Protein AF-A0A936QA37-F1 (afdb_monomer)

Mean predicted aligned error: 4.77 Å

Sequence (65 aa):
MVETPVVFWRARRTNPISEWYAKLCDGLMRIPGWTVYWRGLDPASIPAAIGWAADQPVDIARDED

Nearest PDB structures (foldseek):
  3s6g-assembly3_Y  TM=9.356E-01  e=7.959E-05  Maricaulis maris MCS10
  4k30-assembly2_X  TM=9.409E-01  e=2.973E-04  Homo sapiens
  3s6h-assembly2_B  TM=9.182E-01  e=2.439E-04  Maricaulis maris MCS10
  4nex-assembly1_A  TM=9.285E-01  e=5.054E-03  Xylella fastidiosa Temecula1
  4nf1-assembly3_F  TM=9.573E-01  e=7.026E-03  Xylella fastidiosa Temecula1

Structure (mmCIF, N/CA/C/O backbone):
data_AF-A0A936QA37-F1
#
_entry.id   AF-A0A936QA37-F1
#
loop_
_atom_site.group_PDB
_atom_site.id
_atom_site.type_symbol
_atom_site.label_atom_id
_atom_site.label_alt_id
_atom_site.label_comp_id
_atom_site.label_asym_id
_atom_site.label_entity_id
_atom_site.label_seq_id
_atom_site.pdbx_PDB_ins_code
_atom_site.Cartn_x
_atom_site.Cartn_y
_atom_site.Cartn_z
_atom_site.occupancy
_atom_site.B_iso_or_equiv
_atom_site.auth_seq_id
_atom_site.auth_comp_id
_atom_site.auth_asym_id
_atom_site.auth_atom_id
_atom_site.pdbx_PDB_model_num
ATOM 1 N N . MET A 1 1 ? -13.565 17.902 11.924 1.00 50.09 1 MET A N 1
ATOM 2 C CA . MET A 1 1 ? -12.906 16.593 12.114 1.00 50.09 1 MET A CA 1
ATOM 3 C C . MET A 1 1 ? -12.100 16.349 10.855 1.00 50.09 1 MET A C 1
ATOM 5 O O . MET A 1 1 ? -12.681 16.461 9.787 1.00 50.09 1 MET A O 1
ATOM 9 N N . VAL A 1 2 ? -10.780 16.181 10.951 1.00 55.44 2 VAL A N 1
ATOM 10 C CA . VAL A 1 2 ? -9.964 15.876 9.765 1.00 55.44 2 VAL A CA 1
ATOM 11 C C . VAL A 1 2 ? -10.187 14.402 9.461 1.00 55.44 2 VAL A C 1
ATOM 13 O O . VAL A 1 2 ? -9.904 13.556 10.303 1.00 55.44 2 VAL A O 1
ATOM 16 N N . GLU A 1 3 ? -10.777 14.115 8.309 1.00 67.50 3 GLU A N 1
ATOM 17 C CA . GLU A 1 3 ? -10.969 12.752 7.828 1.00 67.50 3 GLU A CA 1
ATOM 18 C C . GLU A 1 3 ? -9.586 12.156 7.537 1.00 67.50 3 GLU A C 1
ATOM 20 O O . GLU A 1 3 ? -8.811 12.730 6.768 1.00 67.50 3 GLU A O 1
ATOM 25 N N . THR A 1 4 ? -9.226 11.057 8.201 1.00 69.50 4 THR A N 1
ATOM 26 C CA . THR A 1 4 ? -7.974 10.360 7.893 1.00 69.50 4 THR A CA 1
ATOM 27 C C . THR A 1 4 ? -8.190 9.594 6.591 1.00 69.50 4 THR A C 1
ATOM 29 O O . THR A 1 4 ? -9.038 8.702 6.571 1.00 69.50 4 THR A O 1
ATOM 32 N N . PRO A 1 5 ? -7.465 9.908 5.504 1.00 84.31 5 PRO A N 1
ATOM 33 C CA . PRO A 1 5 ? -7.674 9.229 4.236 1.00 84.31 5 PRO A CA 1
ATOM 34 C C . PRO A 1 5 ? -7.328 7.744 4.373 1.00 84.31 5 PRO A C 1
ATOM 36 O O . PRO A 1 5 ? -6.237 7.391 4.830 1.00 84.31 5 PRO A O 1
ATOM 39 N N . VAL A 1 6 ? -8.262 6.889 3.959 1.00 93.75 6 VAL A N 1
ATOM 40 C CA . VAL A 1 6 ? -8.047 5.445 3.842 1.00 93.75 6 VAL A CA 1
ATOM 41 C C . VAL A 1 6 ? -7.425 5.175 2.481 1.00 93.75 6 VAL A C 1
ATOM 43 O O . VAL A 1 6 ? -8.035 5.444 1.446 1.00 93.75 6 VAL A O 1
ATOM 46 N N . VAL A 1 7 ? -6.193 4.675 2.470 1.00 96.06 7 VAL A N 1
ATOM 47 C CA . VAL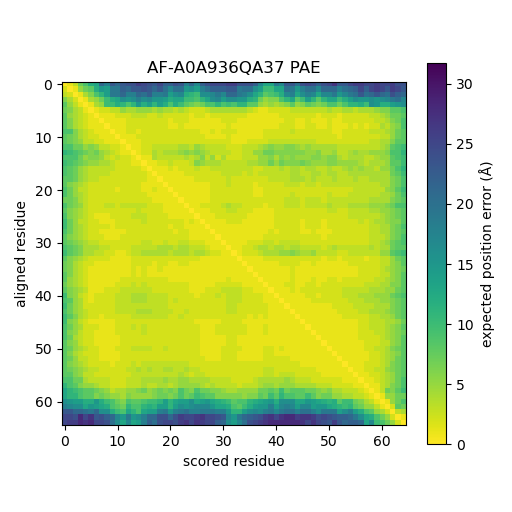 A 1 7 ? -5.436 4.452 1.234 1.00 96.06 7 VAL A CA 1
ATOM 48 C C . VAL A 1 7 ? -4.498 3.264 1.378 1.00 96.06 7 VAL A C 1
ATOM 50 O O . VAL A 1 7 ? -3.929 3.018 2.441 1.00 96.06 7 VAL A O 1
ATOM 53 N N . PHE A 1 8 ? -4.301 2.542 0.280 1.00 97.25 8 PHE A N 1
ATOM 54 C CA . PHE A 1 8 ? -3.270 1.525 0.148 1.00 97.25 8 PHE A CA 1
ATOM 55 C C . PHE A 1 8 ? -2.586 1.654 -1.211 1.00 97.25 8 PHE A C 1
ATOM 57 O O . PHE A 1 8 ? -3.170 2.147 -2.175 1.00 97.25 8 PHE A O 1
ATOM 64 N N . TRP A 1 9 ? -1.321 1.257 -1.277 1.00 96.56 9 TRP A N 1
ATOM 65 C CA . TRP A 1 9 ? -0.516 1.335 -2.493 1.00 96.56 9 TRP A CA 1
ATOM 66 C C . TRP A 1 9 ? 0.551 0.245 -2.496 1.00 96.56 9 TRP A C 1
ATOM 68 O O . TRP A 1 9 ? 0.862 -0.345 -1.460 1.00 96.56 9 TRP A O 1
ATOM 78 N N . ARG A 1 10 ? 1.145 -0.016 -3.663 1.00 96.50 10 ARG A N 1
ATOM 79 C CA . ARG A 1 10 ? 2.289 -0.924 -3.797 1.00 96.50 10 ARG A CA 1
ATOM 80 C C . ARG A 1 10 ? 3.486 -0.209 -4.401 1.00 96.50 10 ARG A C 1
ATOM 82 O O . ARG A 1 10 ? 3.332 0.668 -5.246 1.00 96.50 10 ARG A O 1
ATOM 89 N N . ALA A 1 11 ? 4.681 -0.617 -4.002 1.00 95.44 11 ALA A N 1
ATOM 90 C CA . ALA A 1 11 ? 5.926 -0.179 -4.619 1.00 95.44 11 ALA A CA 1
ATOM 91 C C . ALA A 1 11 ? 6.851 -1.373 -4.848 1.00 95.44 11 ALA A C 1
ATOM 93 O O . ALA A 1 11 ? 6.814 -2.359 -4.107 1.00 95.44 11 ALA A O 1
ATOM 94 N N . ARG A 1 12 ? 7.706 -1.291 -5.872 1.00 93.06 12 ARG A N 1
ATOM 95 C CA . ARG A 1 12 ? 8.783 -2.270 -6.057 1.00 93.06 12 ARG A CA 1
ATOM 96 C C . ARG A 1 12 ? 9.696 -2.252 -4.837 1.00 93.06 12 ARG A C 1
ATOM 98 O O . ARG A 1 12 ? 9.998 -1.188 -4.303 1.00 93.06 12 ARG A O 1
ATOM 105 N N . ARG A 1 13 ? 10.208 -3.420 -4.445 1.00 87.50 13 ARG A N 1
ATOM 106 C CA . ARG A 1 13 ? 11.127 -3.543 -3.296 1.00 87.50 13 ARG A CA 1
ATOM 107 C C . ARG A 1 13 ? 12.407 -2.715 -3.444 1.00 87.50 13 ARG A C 1
ATOM 109 O O . ARG A 1 13 ? 12.999 -2.340 -2.443 1.00 87.50 13 ARG A O 1
ATOM 116 N N . THR A 1 14 ? 12.820 -2.444 -4.681 1.00 87.31 14 THR A N 1
ATOM 117 C CA . THR A 1 14 ? 14.005 -1.642 -5.012 1.00 87.31 14 THR A CA 1
ATOM 118 C C . THR A 1 14 ? 13.693 -0.155 -5.188 1.00 87.31 14 THR A C 1
ATOM 120 O O . THR A 1 14 ? 14.571 0.594 -5.600 1.00 87.31 14 THR A O 1
ATOM 123 N N . ASN A 1 15 ? 12.452 0.288 -4.951 1.00 86.38 15 ASN A N 1
ATOM 124 C CA . ASN A 1 15 ? 12.107 1.700 -5.078 1.00 86.38 15 ASN A CA 1
ATOM 125 C C . ASN A 1 15 ? 12.831 2.497 -3.969 1.00 86.38 15 ASN A C 1
ATOM 127 O O . ASN A 1 15 ? 12.589 2.202 -2.794 1.00 86.38 15 ASN A O 1
ATOM 131 N N . PRO A 1 16 ? 13.664 3.507 -4.293 1.00 90.75 16 PRO A N 1
ATOM 132 C CA . PRO A 1 16 ? 14.386 4.299 -3.290 1.00 90.75 16 PRO A CA 1
ATOM 133 C C . PRO A 1 16 ? 13.458 5.061 -2.329 1.00 90.75 16 PRO A C 1
ATOM 135 O O . PRO A 1 16 ? 13.859 5.407 -1.224 1.00 90.75 16 PRO A O 1
ATOM 138 N N . ILE A 1 17 ? 12.192 5.273 -2.704 1.00 94.00 17 ILE A N 1
ATOM 139 C CA . ILE A 1 17 ? 11.180 5.960 -1.883 1.00 94.00 17 ILE A CA 1
ATOM 140 C C . ILE A 1 17 ? 10.613 5.037 -0.782 1.00 94.00 17 ILE A C 1
ATOM 142 O O . ILE A 1 17 ? 9.932 5.493 0.135 1.00 94.00 17 ILE A O 1
ATOM 146 N N . SER A 1 18 ? 10.914 3.733 -0.817 1.00 92.06 18 SER A N 1
ATOM 147 C CA . SER A 1 18 ? 10.336 2.731 0.095 1.00 92.06 18 SER A CA 1
ATOM 148 C C . SER A 1 18 ? 10.510 3.061 1.581 1.00 92.06 18 SER A C 1
ATOM 150 O O . SER A 1 18 ? 9.615 2.765 2.375 1.00 92.06 18 SER A O 1
ATOM 152 N N . GLU A 1 19 ? 11.626 3.686 1.966 1.00 93.69 19 GLU A N 1
ATOM 153 C CA . GLU A 1 19 ? 11.866 4.118 3.350 1.00 93.69 19 GLU A CA 1
ATOM 154 C C . GLU A 1 19 ? 10.926 5.240 3.792 1.00 93.69 19 GLU A C 1
ATOM 156 O O . GLU A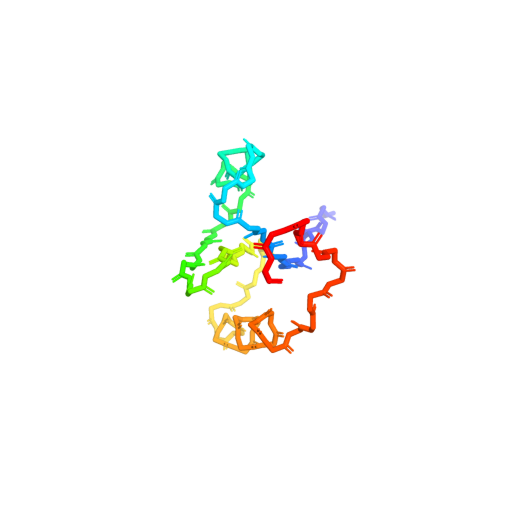 1 19 ? 10.485 5.271 4.941 1.00 93.69 19 GLU A O 1
ATOM 161 N N . TRP A 1 20 ? 10.601 6.162 2.887 1.00 95.12 20 TRP A N 1
ATOM 162 C CA . TRP A 1 20 ? 9.663 7.243 3.163 1.00 95.12 20 TRP A CA 1
ATOM 163 C C . TRP A 1 20 ? 8.237 6.705 3.312 1.00 95.12 20 TRP A C 1
ATOM 165 O O . TRP A 1 20 ? 7.556 7.055 4.275 1.00 95.12 20 TRP A O 1
ATOM 175 N N . TYR A 1 21 ? 7.818 5.774 2.447 1.00 94.56 21 TYR A N 1
ATOM 176 C CA . TYR A 1 21 ? 6.524 5.093 2.590 1.00 94.56 21 TYR A CA 1
ATOM 177 C C . T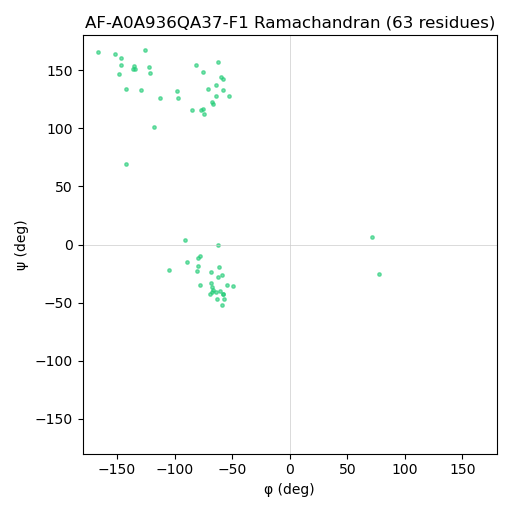YR A 1 21 ? 6.396 4.360 3.928 1.00 94.56 21 TYR A C 1
ATOM 179 O O . TYR A 1 21 ? 5.362 4.471 4.582 1.00 94.56 21 TYR A O 1
ATOM 187 N N . ALA A 1 22 ? 7.454 3.669 4.365 1.00 94.81 22 ALA A N 1
ATOM 188 C CA . ALA A 1 22 ? 7.459 2.939 5.632 1.00 94.81 22 ALA A CA 1
ATOM 189 C C . ALA A 1 22 ? 7.275 3.848 6.862 1.00 94.81 22 ALA A C 1
ATOM 191 O O . ALA A 1 22 ? 6.750 3.399 7.875 1.00 94.81 22 ALA A O 1
ATOM 192 N N . LYS A 1 23 ? 7.683 5.121 6.778 1.00 95.81 23 LYS A N 1
ATOM 193 C CA . LYS A 1 23 ? 7.477 6.117 7.845 1.00 95.81 23 LYS A CA 1
ATOM 194 C C . LYS A 1 23 ? 6.059 6.697 7.866 1.00 95.81 23 LYS A C 1
ATOM 196 O O . LYS A 1 23 ? 5.678 7.306 8.860 1.00 95.81 23 LYS A O 1
ATOM 201 N N . LEU A 1 24 ? 5.311 6.571 6.769 1.00 93.69 24 LEU A N 1
ATOM 202 C CA . LEU A 1 24 ? 3.996 7.196 6.590 1.00 93.69 24 LEU A CA 1
ATOM 203 C C . LEU A 1 24 ? 2.815 6.234 6.703 1.00 93.69 24 LEU A C 1
ATOM 205 O O . LEU A 1 24 ? 1.690 6.700 6.896 1.00 93.69 24 LEU A O 1
ATOM 209 N N . CYS A 1 25 ? 3.049 4.940 6.500 1.00 95.88 25 CYS A N 1
ATOM 210 C CA . CYS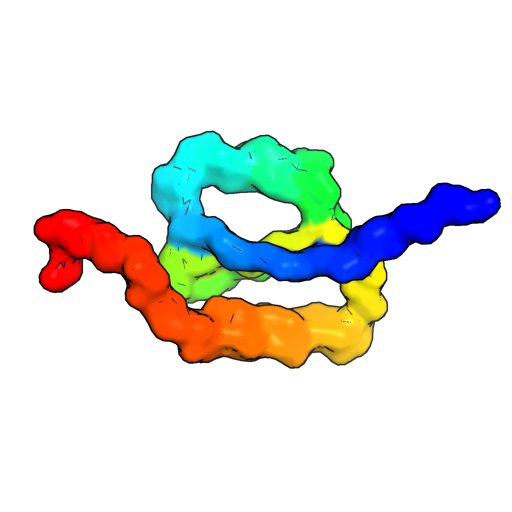 A 1 25 ? 2.020 3.913 6.570 1.00 95.88 25 CYS A CA 1
ATOM 211 C C . CYS A 1 25 ? 1.735 3.490 8.015 1.00 95.88 25 CYS A C 1
ATOM 213 O O . CYS A 1 25 ? 2.626 3.517 8.863 1.00 95.88 25 CYS A O 1
ATOM 215 N N . ASP A 1 26 ? 0.523 2.995 8.255 1.00 96.31 26 ASP A N 1
ATOM 216 C CA . ASP A 1 26 ? 0.170 2.321 9.510 1.00 96.31 26 ASP A CA 1
ATOM 217 C C . ASP A 1 26 ? 0.656 0.863 9.514 1.00 96.31 26 ASP A C 1
ATOM 219 O O . ASP A 1 26 ? 0.860 0.259 10.566 1.00 96.31 26 ASP A O 1
ATOM 223 N N . GLY A 1 27 ? 0.870 0.291 8.326 1.00 96.81 27 GLY A N 1
ATOM 224 C CA . GLY A 1 27 ? 1.434 -1.038 8.159 1.00 96.81 27 GLY A CA 1
ATOM 225 C C . GLY A 1 27 ? 1.865 -1.322 6.724 1.00 96.81 27 GLY A C 1
ATOM 226 O O . GLY A 1 27 ? 1.532 -0.592 5.784 1.00 96.81 27 GLY A O 1
ATOM 227 N N . LEU A 1 28 ? 2.647 -2.391 6.574 1.00 97.81 28 LEU A N 1
ATOM 228 C CA . LEU A 1 28 ? 3.116 -2.877 5.283 1.00 97.81 28 LEU A CA 1
ATOM 229 C C . LEU A 1 28 ? 3.247 -4.401 5.265 1.00 97.81 28 LEU A C 1
ATOM 231 O O . LEU A 1 28 ? 3.492 -5.031 6.295 1.00 97.81 28 LEU A O 1
ATOM 235 N N . MET A 1 29 ? 3.155 -4.977 4.070 1.00 97.75 29 MET A N 1
ATOM 236 C CA . MET A 1 29 ? 3.399 -6.388 3.789 1.00 97.75 29 MET A CA 1
ATOM 237 C C . MET A 1 29 ? 4.381 -6.513 2.628 1.00 97.75 29 MET A C 1
ATOM 239 O O . MET A 1 29 ? 4.230 -5.868 1.590 1.00 97.75 29 MET A O 1
ATOM 243 N N . ARG A 1 30 ? 5.392 -7.368 2.788 1.00 96.12 30 ARG A N 1
ATOM 244 C CA . ARG A 1 30 ? 6.340 -7.691 1.716 1.00 96.12 30 ARG A CA 1
ATOM 245 C C . ARG A 1 30 ? 5.903 -8.982 1.042 1.00 96.12 30 ARG A C 1
ATOM 247 O O . ARG A 1 30 ? 5.752 -10.001 1.708 1.00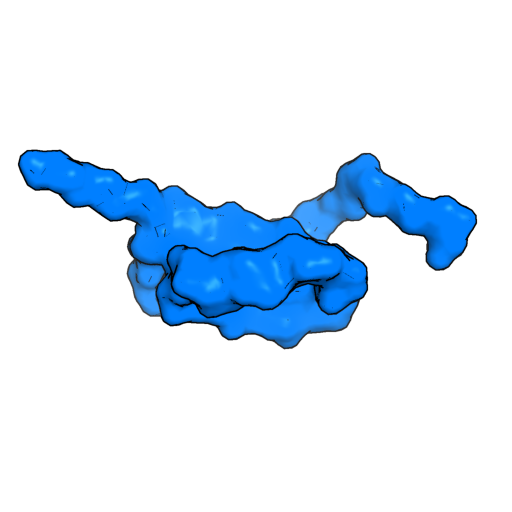 96.12 30 ARG A O 1
ATOM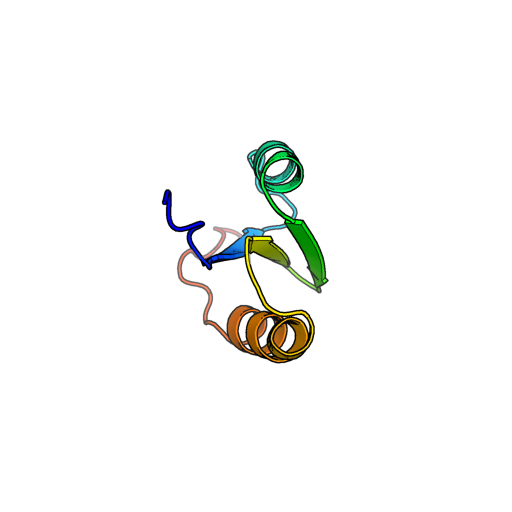 254 N N . ILE A 1 31 ? 5.748 -8.927 -0.271 1.00 94.12 31 ILE A N 1
ATOM 255 C CA . ILE A 1 31 ? 5.413 -10.064 -1.131 1.00 94.12 31 ILE A CA 1
ATOM 256 C C . ILE A 1 31 ? 6.464 -10.168 -2.251 1.00 94.12 31 ILE A C 1
ATOM 258 O O . ILE A 1 31 ? 7.290 -9.259 -2.415 1.00 94.12 31 ILE A O 1
ATOM 262 N N . PRO A 1 32 ? 6.518 -11.270 -3.018 1.00 92.06 32 PRO A N 1
ATOM 263 C CA . PRO A 1 32 ? 7.410 -11.348 -4.171 1.00 92.06 32 PRO A CA 1
ATOM 264 C C . PRO A 1 32 ? 7.202 -10.155 -5.120 1.00 92.06 32 PRO A C 1
ATOM 266 O O . PRO A 1 32 ? 6.082 -9.820 -5.487 1.00 92.06 32 PRO A O 1
ATOM 269 N N . GLY A 1 33 ? 8.288 -9.458 -5.467 1.00 90.19 33 GLY A N 1
ATOM 270 C CA . GLY A 1 33 ? 8.274 -8.298 -6.370 1.00 90.19 33 GLY A CA 1
ATOM 271 C C . GLY A 1 33 ? 7.795 -6.963 -5.776 1.00 90.19 33 GLY A C 1
ATOM 272 O O . GLY A 1 33 ? 8.242 -5.912 -6.248 1.00 90.19 33 GLY A O 1
ATOM 273 N N . TRP A 1 34 ? 6.972 -6.974 -4.722 1.00 95.56 34 TRP A N 1
ATOM 274 C CA . TRP A 1 34 ? 6.283 -5.779 -4.217 1.00 95.56 34 TRP A CA 1
ATOM 275 C C . TRP A 1 34 ? 6.319 -5.638 -2.692 1.00 95.56 34 TRP A C 1
ATOM 277 O O . TRP A 1 34 ? 6.368 -6.610 -1.943 1.00 95.56 34 TRP A O 1
ATOM 287 N N . THR A 1 35 ? 6.224 -4.399 -2.227 1.00 97.31 35 THR A N 1
ATOM 288 C CA . THR A 1 35 ? 5.788 -4.074 -0.867 1.00 97.31 35 THR A CA 1
ATOM 289 C C . THR A 1 35 ? 4.445 -3.365 -0.974 1.00 97.31 35 THR A C 1
ATOM 291 O O . THR A 1 35 ? 4.338 -2.384 -1.711 1.00 97.31 35 THR A O 1
ATOM 294 N N . VAL A 1 36 ? 3.436 -3.861 -0.262 1.00 97.94 36 VAL A N 1
ATOM 295 C CA . VAL A 1 36 ? 2.116 -3.233 -0.137 1.00 97.94 36 VAL A CA 1
ATOM 296 C C . VAL A 1 36 ? 2.086 -2.452 1.171 1.00 97.94 36 VAL A C 1
ATOM 298 O O . VAL A 1 36 ? 2.485 -2.980 2.204 1.00 97.94 36 VAL A O 1
ATOM 301 N N . TYR A 1 37 ? 1.626 -1.210 1.125 1.00 97.88 37 TYR A N 1
ATOM 302 C CA . TYR A 1 37 ? 1.535 -0.285 2.251 1.00 97.88 37 TYR A CA 1
ATOM 303 C C . TYR A 1 37 ? 0.087 0.169 2.410 1.00 97.88 37 TYR A C 1
ATOM 305 O O . TYR A 1 37 ? -0.644 0.240 1.419 1.00 97.88 37 TYR A O 1
ATOM 313 N N . TRP A 1 38 ? -0.317 0.524 3.626 1.00 97.69 38 TRP A N 1
ATOM 314 C CA . TRP A 1 38 ? -1.641 1.092 3.871 1.00 97.69 38 TRP A CA 1
ATOM 315 C C . TRP A 1 38 ? -1.658 2.124 4.991 1.00 97.69 38 TRP A C 1
ATOM 317 O O . TRP A 1 38 ? -0.777 2.168 5.852 1.00 97.69 38 TRP A O 1
ATOM 327 N N . ARG A 1 39 ? -2.704 2.946 4.982 1.00 96.12 39 ARG A N 1
ATOM 328 C CA . ARG A 1 39 ? -3.039 3.905 6.027 1.00 96.12 39 ARG A CA 1
ATOM 329 C C . ARG A 1 39 ? -4.555 3.961 6.203 1.00 96.12 39 ARG A C 1
ATOM 331 O O . ARG A 1 39 ? -5.282 3.991 5.213 1.00 96.12 39 ARG A O 1
ATOM 338 N N . GLY A 1 40 ? -5.023 3.931 7.445 1.00 95.44 40 GLY A N 1
ATOM 339 C CA . GLY A 1 40 ? -6.436 4.000 7.812 1.00 95.44 40 GLY A CA 1
ATOM 340 C C . GLY A 1 40 ? -7.266 2.754 7.484 1.00 95.44 40 GLY A C 1
ATOM 341 O O . GLY A 1 40 ? -8.481 2.802 7.636 1.00 95.44 40 GLY A O 1
ATOM 342 N N . LEU A 1 41 ? -6.658 1.652 7.023 1.00 95.81 41 LEU A N 1
ATOM 343 C CA . LEU A 1 41 ? -7.403 0.422 6.742 1.00 95.81 41 LEU A CA 1
ATOM 344 C C . LEU A 1 41 ? -7.878 -0.245 8.033 1.00 95.81 41 LEU A C 1
ATOM 346 O O . LEU A 1 41 ? -7.093 -0.467 8.955 1.00 95.81 41 LEU A O 1
ATOM 350 N N . ASP A 1 42 ? -9.147 -0.652 8.037 1.00 96.19 42 ASP A N 1
ATOM 351 C CA . ASP A 1 42 ? -9.657 -1.606 9.016 1.00 96.19 42 ASP A CA 1
ATOM 352 C C . ASP A 1 42 ? -8.839 -2.912 8.925 1.00 96.19 42 ASP A C 1
ATOM 354 O O . ASP A 1 42 ? -8.646 -3.422 7.811 1.00 96.19 42 ASP A O 1
ATOM 358 N N . PRO A 1 43 ? -8.374 -3.483 10.053 1.00 96.44 43 PRO A N 1
ATOM 359 C CA . PRO A 1 43 ? -7.645 -4.748 10.069 1.00 96.44 43 PRO A CA 1
ATOM 360 C C . PRO A 1 43 ? -8.307 -5.883 9.276 1.00 96.44 43 PRO A C 1
ATOM 362 O O . PRO A 1 43 ? -7.605 -6.663 8.629 1.00 96.44 43 PRO A O 1
ATOM 365 N N . ALA A 1 44 ? -9.640 -5.957 9.262 1.00 97.81 44 ALA A N 1
ATOM 366 C CA . ALA A 1 44 ? -10.385 -6.964 8.508 1.00 97.81 44 ALA A CA 1
ATOM 367 C C . ALA A 1 44 ? -10.273 -6.786 6.980 1.00 97.81 44 ALA A C 1
ATOM 369 O O . ALA A 1 44 ? -10.430 -7.753 6.235 1.00 97.81 44 ALA A O 1
ATOM 370 N N . SER A 1 45 ? -9.968 -5.575 6.503 1.00 97.38 45 SER A N 1
ATOM 371 C CA . SER A 1 45 ? -9.825 -5.255 5.072 1.00 97.38 45 SER A CA 1
ATOM 372 C C . SER A 1 45 ? -8.403 -5.459 4.537 1.00 97.38 45 SER A C 1
ATOM 374 O O . SER A 1 45 ? -8.204 -5.515 3.321 1.00 97.38 45 SER A O 1
ATOM 376 N N . ILE A 1 46 ? -7.404 -5.595 5.418 1.00 97.81 46 ILE A N 1
ATOM 377 C CA . ILE A 1 46 ? -5.987 -5.706 5.036 1.00 97.81 46 ILE A CA 1
ATOM 378 C C . ILE A 1 46 ? -5.726 -6.887 4.077 1.00 97.81 46 ILE A C 1
ATOM 380 O O . ILE A 1 46 ? -5.080 -6.662 3.050 1.00 97.81 46 ILE A O 1
ATOM 384 N N . PRO A 1 47 ? -6.229 -8.119 4.319 1.00 98.00 47 PRO A N 1
ATOM 385 C CA . PRO A 1 47 ? -5.968 -9.241 3.414 1.00 98.00 47 PRO A CA 1
ATOM 386 C C . PRO A 1 47 ? -6.492 -9.002 1.992 1.00 98.00 47 PRO A C 1
ATOM 388 O O . PRO A 1 47 ? -5.803 -9.317 1.022 1.00 98.00 47 PRO A O 1
ATOM 391 N N . ALA A 1 48 ? -7.675 -8.393 1.862 1.00 98.06 48 ALA A N 1
ATOM 392 C CA . ALA A 1 48 ? -8.275 -8.084 0.567 1.00 98.06 48 ALA A CA 1
ATOM 393 C C . ALA A 1 48 ? -7.473 -7.018 -0.197 1.00 98.06 48 ALA A C 1
ATOM 395 O O . ALA A 1 48 ? -7.236 -7.170 -1.395 1.00 98.06 48 ALA A O 1
ATOM 396 N N . ALA A 1 49 ? -6.994 -5.978 0.496 1.00 97.75 49 ALA A N 1
ATOM 397 C CA . ALA A 1 49 ? -6.154 -4.942 -0.105 1.00 97.75 49 ALA A CA 1
ATOM 398 C C . ALA A 1 49 ? -4.811 -5.500 -0.607 1.00 97.75 49 ALA A C 1
ATOM 400 O O . ALA A 1 49 ? -4.365 -5.153 -1.703 1.00 97.75 49 ALA A O 1
ATOM 401 N N . ILE A 1 50 ? -4.184 -6.398 0.164 1.00 98.00 50 ILE A N 1
ATOM 402 C CA . ILE A 1 50 ? -2.944 -7.075 -0.243 1.00 98.00 50 ILE A CA 1
ATOM 403 C C . ILE A 1 50 ? -3.183 -7.938 -1.485 1.00 98.00 50 ILE A C 1
ATOM 405 O O . ILE A 1 50 ? -2.401 -7.844 -2.430 1.00 98.00 50 ILE A O 1
ATOM 409 N N . GLY A 1 51 ? -4.257 -8.737 -1.499 1.00 97.62 51 GLY A N 1
ATOM 410 C CA . GLY A 1 51 ? -4.614 -9.579 -2.645 1.00 97.62 51 GLY A CA 1
ATOM 411 C C . GLY A 1 51 ? -4.841 -8.754 -3.911 1.00 97.62 51 GLY A C 1
ATOM 412 O O . GLY A 1 51 ? -4.166 -8.962 -4.915 1.00 97.62 51 GLY A O 1
ATOM 413 N N . TRP A 1 52 ? -5.689 -7.726 -3.828 1.00 97.44 52 TRP A N 1
ATOM 414 C CA . TRP A 1 52 ? -5.961 -6.845 -4.965 1.00 97.44 52 TRP A CA 1
ATOM 415 C C . TRP A 1 52 ? -4.689 -6.180 -5.505 1.00 97.44 52 TRP A C 1
ATOM 417 O O . TRP A 1 52 ? -4.495 -6.115 -6.719 1.00 97.44 52 TRP A O 1
ATOM 427 N N . ALA A 1 53 ? -3.805 -5.704 -4.618 1.00 96.56 53 ALA A N 1
ATOM 428 C CA . ALA A 1 53 ? -2.556 -5.057 -5.009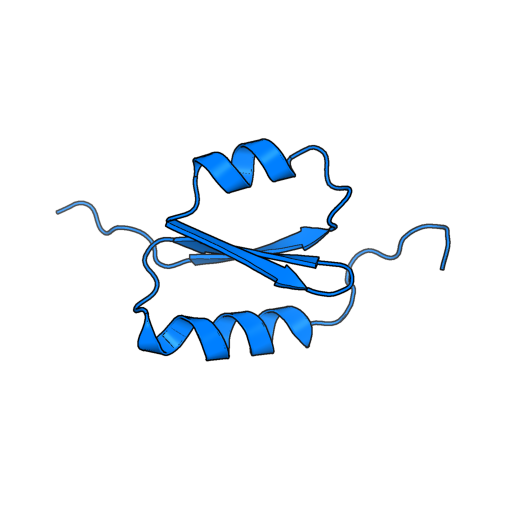 1.00 96.56 53 ALA A CA 1
ATOM 429 C C . ALA A 1 53 ? -1.555 -6.036 -5.643 1.00 96.56 53 ALA A C 1
ATOM 431 O O . ALA A 1 53 ? -0.790 -5.633 -6.521 1.00 96.56 53 ALA A O 1
ATOM 432 N N . ALA A 1 54 ? -1.538 -7.299 -5.217 1.00 94.31 54 ALA A N 1
ATOM 433 C CA . ALA A 1 54 ? -0.699 -8.331 -5.822 1.00 94.31 54 ALA A CA 1
ATOM 434 C C . ALA A 1 54 ? -1.144 -8.650 -7.258 1.00 94.31 54 ALA A C 1
ATOM 436 O O . ALA A 1 54 ? -0.293 -8.779 -8.136 1.00 94.31 54 ALA A O 1
ATOM 437 N N . ASP A 1 55 ? -2.457 -8.678 -7.492 1.00 96.00 55 ASP A N 1
ATOM 438 C CA . ASP A 1 55 ? -3.053 -9.074 -8.772 1.00 96.00 55 ASP A CA 1
ATOM 439 C C . ASP A 1 55 ? -3.028 -7.971 -9.843 1.00 96.00 55 ASP A C 1
ATOM 441 O O . ASP A 1 55 ? -3.281 -8.245 -11.016 1.00 96.00 55 ASP A O 1
ATOM 445 N N . GLN A 1 56 ? -2.713 -6.720 -9.482 1.00 95.44 56 GLN A N 1
ATOM 446 C CA . GLN A 1 56 ? -2.645 -5.646 -10.475 1.00 95.44 56 GLN A CA 1
ATOM 447 C C . GLN A 1 56 ? -1.522 -5.901 -11.501 1.00 95.44 56 GLN A C 1
ATOM 449 O O . GLN A 1 56 ? -0.392 -6.228 -11.106 1.00 95.44 56 GLN A O 1
ATOM 454 N N . PRO A 1 57 ? -1.768 -5.677 -12.805 1.00 93.81 57 PRO A N 1
ATOM 455 C CA . PRO A 1 57 ? -0.751 -5.831 -13.843 1.00 93.81 57 PRO A CA 1
ATOM 456 C C . PRO A 1 57 ? 0.413 -4.859 -13.629 1.00 93.81 57 PRO A C 1
ATOM 458 O O . PRO A 1 57 ? 0.279 -3.839 -12.959 1.00 93.81 57 PRO A O 1
ATOM 461 N N . VAL A 1 58 ? 1.589 -5.176 -14.166 1.00 92.44 58 VAL A N 1
ATOM 462 C CA . VAL A 1 58 ? 2.734 -4.260 -14.118 1.00 92.44 58 VAL A CA 1
ATOM 463 C C . VAL A 1 58 ? 2.504 -3.129 -15.122 1.00 92.44 58 VAL A C 1
ATOM 465 O O . VAL A 1 58 ? 2.539 -3.375 -16.321 1.00 92.44 58 VAL A O 1
ATOM 468 N N . ASP A 1 59 ? 2.309 -1.898 -14.645 1.00 85.19 59 ASP A N 1
ATOM 469 C CA . ASP A 1 59 ? 2.105 -0.739 -15.533 1.00 85.19 59 ASP A CA 1
ATOM 470 C C . ASP A 1 59 ? 3.412 -0.215 -16.144 1.00 85.19 59 ASP A C 1
ATOM 472 O O . ASP A 1 59 ? 3.446 0.245 -17.281 1.00 85.19 59 ASP A O 1
ATOM 476 N N . ILE A 1 60 ? 4.504 -0.279 -15.375 1.00 84.00 60 ILE A N 1
ATOM 477 C CA . ILE A 1 60 ? 5.833 0.182 -15.784 1.00 84.00 60 ILE A CA 1
ATOM 478 C C . ILE A 1 60 ? 6.754 -1.031 -15.784 1.00 84.00 60 ILE A C 1
ATOM 480 O O . ILE A 1 60 ? 7.190 -1.499 -14.723 1.00 84.00 60 ILE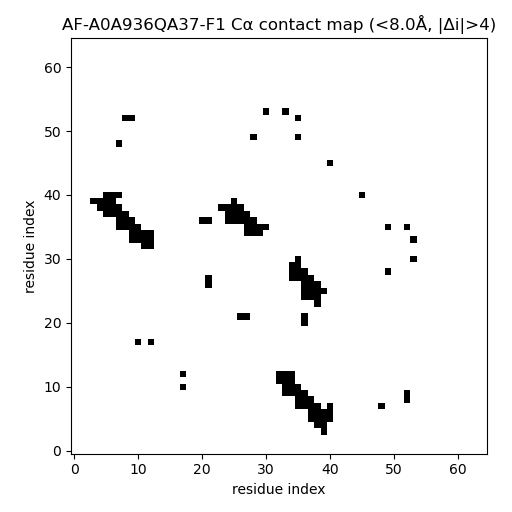 A O 1
ATOM 484 N N . ALA A 1 61 ? 7.002 -1.558 -16.982 1.00 76.62 61 ALA A N 1
ATOM 485 C CA . ALA A 1 61 ? 7.985 -2.608 -17.192 1.00 76.62 61 ALA A CA 1
ATOM 486 C C . ALA A 1 61 ? 9.363 -2.123 -16.721 1.00 76.62 61 ALA A C 1
ATOM 488 O O . ALA A 1 61 ? 9.712 -0.949 -16.872 1.00 76.62 61 ALA A O 1
ATOM 489 N N . ARG A 1 62 ? 10.147 -3.023 -16.125 1.00 69.69 62 ARG A N 1
ATOM 490 C CA . ARG A 1 62 ? 11.588 -2.787 -16.050 1.00 69.69 62 ARG A CA 1
ATOM 491 C C . ARG A 1 62 ? 12.151 -3.067 -17.436 1.00 69.69 62 ARG A C 1
ATOM 493 O O . ARG A 1 62 ? 11.669 -3.964 -18.111 1.00 69.69 62 ARG A O 1
ATOM 500 N N . ASP A 1 63 ? 13.203 -2.353 -17.805 1.00 66.44 63 ASP A N 1
ATOM 501 C CA . ASP A 1 63 ? 13.969 -2.605 -19.034 1.00 66.44 63 ASP A CA 1
ATOM 502 C C . ASP A 1 63 ? 14.633 -4.009 -19.058 1.00 66.44 63 ASP A C 1
ATOM 504 O O . ASP A 1 63 ? 15.292 -4.366 -20.023 1.00 66.44 63 ASP A O 1
ATOM 508 N N . GLU A 1 64 ? 14.468 -4.816 -18.000 1.00 57.53 64 GLU A N 1
ATOM 509 C CA . GLU A 1 64 ? 15.125 -6.111 -17.797 1.00 57.53 64 GLU A CA 1
ATOM 510 C C . GLU A 1 64 ? 14.178 -7.136 -17.133 1.00 57.53 64 GLU A C 1
ATOM 512 O O . GLU A 1 64 ? 14.368 -7.495 -15.968 1.00 57.53 64 GLU A O 1
ATOM 517 N N . ASP A 1 65 ? 13.153 -7.586 -17.859 1.00 49.97 65 ASP A N 1
ATOM 518 C CA . ASP A 1 65 ? 12.453 -8.867 -17.633 1.00 49.97 65 ASP A CA 1
ATOM 519 C C . ASP A 1 65 ? 12.361 -9.633 -18.967 1.00 49.97 65 ASP A C 1
ATOM 521 O O . ASP A 1 65 ? 12.009 -8.997 -19.989 1.0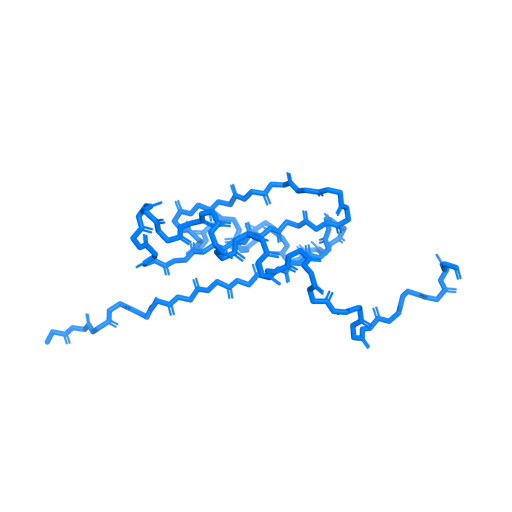0 49.97 65 ASP A O 1
#

Foldseek 3Di:
DDDWDWDKAKDFPPPPCVVVLVVVFPDWDDDVRIIMGTHPDDPVCVVVSVVVNVPDDDPDDDPPD

pLDDT: mean 90.19, std 12.06, range [49.97, 98.06]

Solvent-accessible surface area (backbone atoms only — not comparable to full-atom values): 4230 Å² total; per-residue (Å²): 132,85,80,75,72,67,49,71,52,72,44,51,73,83,43,85,60,52,66,60,52,64,74,70,35,81,46,71,49,81,53,92,77,31,32,38,37,30,24,73,69,56,80,87,52,47,66,59,54,50,51,56,61,68,71,53,77,80,87,75,77,65,102,82,124

Secondary structure (DSSP, 8-state):
--PPP-EEEEEETT-TTHHHHHHH-SEEEEETTEEEEEES--GGGHHHHHHHHHHS--SS--S--

Radius of gyration: 12.72 Å; Cα contacts (8 Å, |Δi|>4): 68; chains: 1; bounding box: 28×28×31 Å